Protein AF-A0A0U2IM86-F1 (afdb_monomer)

Foldseek 3Di:
DAADDPVVLVVLLVVLLVLLVVLLVVLVVCVVPVDPCLVVSVVSLVVSVVSLVVSCVHYPDDSVVSVVSNVVSVVSNVVSVD

Organism: NCBI:txid162209

Sequence (82 aa):
MITIPQGVSSCLYNGIMNKIEWIQKQIEYDVNKKYELKNHLERIYKDVVEAVDFYNEHCILSGKYLKDALDELTLKYNEYLG

Nearest PDB structures (foldseek):
  2odm-assembly1_B  TM=7.365E-01  e=3.895E-01  Staphylococcus aureus subsp. aureus MW2
  5x8r-assembly1_t  TM=7.735E-01  e=5.511E+00  Spinacia oleracea
  1u5p-assembly1_A  TM=7.345E-01  e=7.398E+00  Gallus gallus

pLDDT: mean 89.04, std 10.08, range [58.91, 97.69]

Structure (mmCIF, N/CA/C/O backbone):
data_AF-A0A0U2IM86-F1
#
_entry.id   AF-A0A0U2IM86-F1
#
loop_
_atom_site.group_PDB
_atom_site.id
_atom_site.type_symbol
_atom_site.label_atom_id
_atom_site.label_alt_id
_atom_site.label_comp_id
_atom_site.label_asym_id
_atom_site.label_entity_id
_atom_site.label_seq_id
_atom_site.pdbx_PDB_ins_code
_atom_site.Cartn_x
_atom_site.Cartn_y
_atom_site.Cartn_z
_atom_site.occupancy
_atom_site.B_iso_or_equiv
_atom_site.auth_seq_id
_atom_site.auth_comp_id
_atom_site.auth_asym_id
_atom_site.auth_atom_id
_atom_site.pdbx_PDB_model_num
ATOM 1 N N . MET A 1 1 ? 0.722 0.649 -24.510 1.00 59.44 1 MET A N 1
ATOM 2 C CA . MET A 1 1 ? 1.385 0.357 -23.226 1.00 59.44 1 MET A CA 1
ATOM 3 C C . MET A 1 1 ? 2.337 1.507 -22.949 1.00 59.44 1 MET A C 1
ATOM 5 O O . MET A 1 1 ? 3.234 1.727 -23.753 1.00 59.44 1 MET A O 1
ATOM 9 N N . ILE A 1 2 ? 2.057 2.323 -21.932 1.00 75.75 2 ILE A N 1
ATOM 10 C CA . ILE A 1 2 ? 2.945 3.424 -21.537 1.00 75.75 2 ILE A CA 1
ATOM 11 C C . ILE A 1 2 ? 3.969 2.826 -20.581 1.00 75.75 2 ILE A C 1
ATOM 13 O O . ILE A 1 2 ? 3.588 2.237 -19.574 1.00 75.75 2 ILE A O 1
ATOM 17 N N . THR A 1 3 ? 5.249 2.948 -20.911 1.00 85.56 3 THR A N 1
ATOM 18 C CA . THR A 1 3 ? 6.333 2.530 -20.023 1.00 85.56 3 THR A CA 1
ATOM 19 C C . THR A 1 3 ? 6.851 3.752 -19.285 1.00 85.56 3 THR A C 1
ATOM 21 O O . THR A 1 3 ? 7.327 4.705 -19.905 1.00 85.56 3 THR A O 1
ATOM 24 N N . ILE A 1 4 ? 6.740 3.737 -17.960 1.00 88.00 4 ILE A N 1
ATOM 25 C CA . ILE A 1 4 ? 7.187 4.848 -17.122 1.00 88.00 4 ILE A CA 1
ATOM 26 C C . ILE A 1 4 ? 8.725 4.857 -17.053 1.00 88.00 4 ILE A C 1
ATOM 28 O O . ILE A 1 4 ? 9.332 3.807 -16.819 1.00 88.00 4 ILE A O 1
ATOM 32 N N . PRO A 1 5 ? 9.384 6.019 -17.250 1.00 91.44 5 PRO A N 1
ATOM 33 C CA . PRO A 1 5 ? 10.831 6.124 -17.111 1.00 91.44 5 PRO A CA 1
ATOM 34 C C . PRO A 1 5 ? 11.299 5.730 -15.711 1.00 91.44 5 PRO A C 1
ATOM 36 O O . PRO A 1 5 ? 10.673 6.095 -14.717 1.00 91.44 5 PRO A O 1
ATOM 39 N N . GLN A 1 6 ? 12.462 5.082 -15.625 1.00 89.12 6 GLN A N 1
ATOM 40 C CA . GLN A 1 6 ? 12.982 4.523 -14.373 1.00 89.12 6 GLN A CA 1
ATOM 41 C C . GLN A 1 6 ? 13.021 5.529 -13.214 1.00 89.12 6 GLN A C 1
ATOM 43 O O . GLN A 1 6 ? 12.643 5.184 -12.101 1.00 89.12 6 GLN A O 1
ATOM 48 N N . GLY A 1 7 ? 13.435 6.778 -13.458 1.00 91.06 7 GLY A N 1
ATOM 49 C CA . GLY A 1 7 ? 13.456 7.806 -12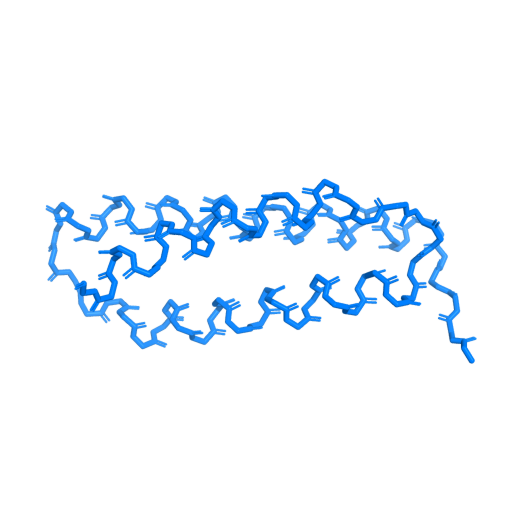.411 1.00 91.06 7 GLY A CA 1
ATOM 50 C C . GLY A 1 7 ? 12.066 8.099 -11.835 1.00 91.06 7 GLY A C 1
ATOM 51 O O . GLY A 1 7 ? 11.913 8.235 -10.624 1.00 91.06 7 GLY A O 1
ATOM 52 N N . VAL A 1 8 ? 11.041 8.122 -12.690 1.00 92.69 8 VAL A N 1
ATOM 53 C CA . VAL A 1 8 ? 9.647 8.317 -12.272 1.00 92.69 8 VAL A CA 1
ATOM 54 C C . VAL A 1 8 ? 9.142 7.079 -11.533 1.00 92.69 8 VAL A C 1
ATOM 56 O O . VAL A 1 8 ? 8.527 7.223 -10.480 1.00 92.69 8 VAL A O 1
ATOM 59 N N . SER A 1 9 ? 9.473 5.874 -12.009 1.00 92.75 9 SER A N 1
ATOM 60 C CA . SER A 1 9 ? 9.164 4.625 -11.305 1.00 92.75 9 SER A CA 1
ATOM 61 C C . SER A 1 9 ? 9.782 4.600 -9.904 1.00 92.75 9 SER A C 1
ATOM 63 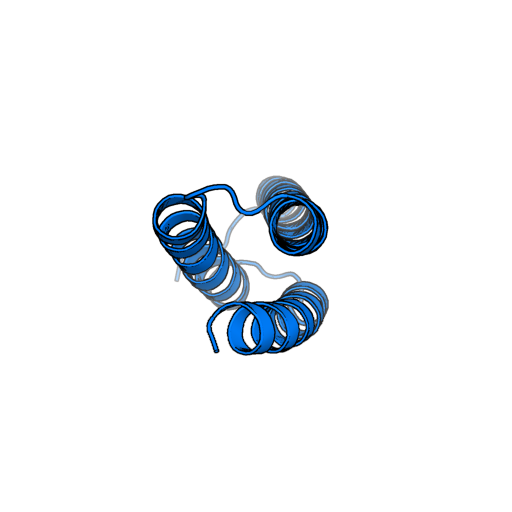O O . SER A 1 9 ? 9.100 4.257 -8.949 1.00 92.75 9 SER A O 1
ATOM 65 N N . SER A 1 10 ? 11.035 5.021 -9.727 1.00 92.94 10 SER A N 1
ATOM 66 C CA . SER A 1 10 ? 11.660 5.088 -8.397 1.00 92.94 10 SER A CA 1
ATOM 67 C C . SER A 1 10 ? 10.931 6.054 -7.455 1.00 92.94 10 SER A C 1
ATOM 69 O O . SER A 1 10 ? 10.710 5.735 -6.287 1.00 92.94 10 SER A O 1
ATOM 71 N N . CYS A 1 11 ? 10.510 7.221 -7.952 1.00 94.62 11 CYS A N 1
ATOM 72 C CA . CYS A 1 11 ? 9.726 8.176 -7.165 1.00 94.62 11 CYS A CA 1
ATOM 73 C C . CYS A 1 11 ? 8.346 7.620 -6.788 1.00 94.62 11 CYS A C 1
ATOM 75 O O . CYS A 1 11 ? 7.936 7.749 -5.635 1.00 94.62 11 CYS A O 1
ATOM 77 N N . LEU A 1 12 ? 7.656 6.980 -7.738 1.00 94.44 12 LEU A N 1
ATOM 78 C CA . LEU A 1 12 ? 6.368 6.328 -7.496 1.00 94.44 12 LEU A CA 1
ATOM 79 C C . LEU A 1 12 ? 6.502 5.224 -6.446 1.00 94.44 12 LEU A C 1
ATOM 81 O O . LEU A 1 12 ? 5.740 5.220 -5.486 1.00 94.44 12 LEU A O 1
ATOM 85 N N . TYR A 1 13 ? 7.509 4.356 -6.574 1.00 95.88 13 TYR A N 1
ATOM 86 C CA . TYR A 1 13 ? 7.776 3.281 -5.616 1.00 95.88 13 TYR A CA 1
ATOM 87 C C . TYR A 1 13 ? 7.902 3.822 -4.189 1.00 95.88 13 TYR A C 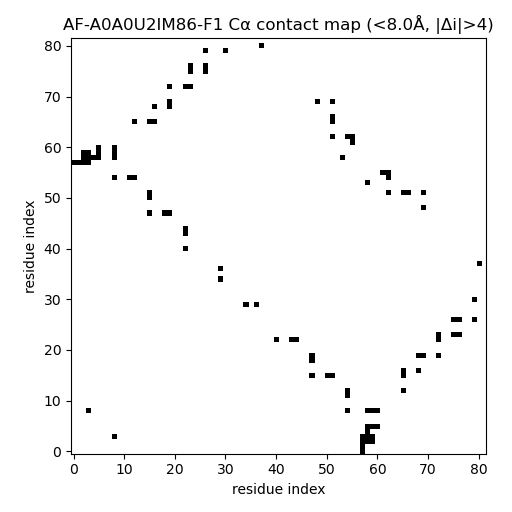1
ATOM 89 O O . TYR A 1 13 ? 7.188 3.388 -3.287 1.00 95.88 13 TYR A O 1
ATOM 97 N N . ASN A 1 14 ? 8.767 4.821 -3.992 1.00 95.88 14 ASN A N 1
ATOM 98 C CA . ASN A 1 14 ? 8.985 5.416 -2.674 1.00 95.88 14 ASN A CA 1
ATOM 99 C C . ASN A 1 14 ? 7.725 6.113 -2.145 1.00 95.88 14 ASN A C 1
ATOM 101 O O . ASN A 1 14 ? 7.416 6.015 -0.961 1.00 95.88 14 ASN A O 1
ATOM 105 N N . GLY A 1 15 ? 6.983 6.809 -3.010 1.00 96.69 15 GLY A N 1
ATOM 106 C CA . GLY A 1 15 ? 5.736 7.474 -2.637 1.00 96.69 15 GLY A CA 1
ATOM 107 C C . GLY A 1 15 ? 4.661 6.493 -2.165 1.00 96.69 15 GLY A C 1
ATOM 108 O O . GLY A 1 15 ? 4.035 6.731 -1.130 1.00 96.69 15 GLY A O 1
ATOM 109 N N . ILE A 1 16 ? 4.491 5.383 -2.887 1.00 97.38 16 ILE A N 1
ATOM 110 C CA . ILE A 1 16 ? 3.555 4.310 -2.534 1.00 97.38 16 ILE A CA 1
ATOM 111 C C . ILE A 1 16 ? 3.980 3.666 -1.212 1.00 97.38 16 ILE A C 1
ATOM 113 O O . ILE A 1 16 ? 3.163 3.584 -0.296 1.00 97.38 16 ILE A O 1
ATOM 117 N N . MET A 1 17 ? 5.257 3.297 -1.065 1.00 97.38 17 MET A N 1
ATOM 118 C CA . MET A 1 17 ? 5.765 2.670 0.161 1.00 97.38 17 MET A CA 1
ATOM 119 C C . MET A 1 17 ? 5.570 3.568 1.390 1.00 97.38 17 MET A C 1
ATOM 121 O O . MET A 1 17 ? 5.003 3.145 2.394 1.00 97.38 17 MET A O 1
ATOM 125 N N . ASN A 1 18 ? 5.922 4.852 1.280 1.00 97.31 18 ASN A N 1
ATOM 126 C CA . ASN A 1 18 ? 5.702 5.826 2.351 1.00 97.31 18 ASN A CA 1
ATOM 127 C C . ASN A 1 18 ? 4.219 5.954 2.724 1.00 97.31 18 ASN A C 1
ATOM 129 O O . ASN A 1 18 ? 3.883 6.202 3.885 1.00 97.31 18 ASN A O 1
ATOM 133 N N . LYS A 1 19 ? 3.314 5.824 1.746 1.00 96.94 19 LYS A N 1
ATOM 134 C CA . LYS A 1 19 ? 1.876 5.885 2.007 1.00 96.94 19 LYS A CA 1
ATOM 135 C C . LYS A 1 19 ? 1.382 4.625 2.712 1.00 96.94 19 LYS A C 1
ATOM 137 O O . LYS A 1 19 ? 0.621 4.765 3.665 1.00 96.94 19 LYS A O 1
ATOM 142 N N . ILE A 1 20 ? 1.856 3.445 2.311 1.00 97.25 20 ILE A N 1
ATOM 143 C CA . ILE A 1 20 ? 1.577 2.173 2.992 1.00 97.25 20 ILE A CA 1
ATOM 144 C C . ILE A 1 20 ? 1.987 2.264 4.467 1.00 97.25 20 ILE A C 1
ATOM 146 O O . ILE A 1 20 ? 1.147 2.080 5.350 1.00 97.25 20 ILE A O 1
ATOM 150 N N . GLU A 1 21 ? 3.235 2.649 4.744 1.00 96.00 21 GLU A N 1
ATOM 151 C CA . GLU A 1 21 ? 3.741 2.810 6.114 1.00 96.00 21 GLU A CA 1
ATOM 152 C C . GLU A 1 21 ? 2.931 3.833 6.922 1.00 96.00 21 GLU A C 1
ATOM 154 O O . GLU A 1 21 ? 2.697 3.665 8.122 1.00 96.00 21 GLU A O 1
ATOM 159 N N . TRP A 1 22 ? 2.500 4.920 6.277 1.00 95.06 22 TRP A N 1
ATOM 160 C CA . TRP A 1 22 ? 1.675 5.932 6.925 1.00 95.06 22 TRP A CA 1
ATOM 161 C C . TRP A 1 22 ? 0.308 5.374 7.334 1.00 95.06 22 TRP A C 1
ATOM 163 O O . TRP A 1 22 ? -0.102 5.604 8.471 1.00 95.06 22 TRP A O 1
ATOM 173 N N . ILE A 1 23 ? -0.372 4.619 6.460 1.00 93.94 23 ILE A N 1
ATOM 174 C CA . ILE A 1 23 ? -1.671 4.001 6.780 1.00 93.94 23 ILE A CA 1
ATOM 175 C C . ILE A 1 23 ? -1.509 3.021 7.946 1.00 93.94 23 ILE A C 1
ATOM 177 O O . ILE A 1 23 ? -2.288 3.087 8.895 1.00 93.94 23 ILE A O 1
ATOM 181 N N . GLN A 1 24 ? -0.475 2.170 7.925 1.00 93.44 24 GLN A N 1
ATOM 182 C CA . GLN A 1 24 ? -0.196 1.232 9.020 1.00 93.44 24 GLN A CA 1
ATOM 183 C C . GLN A 1 24 ? -0.058 1.960 10.365 1.00 93.44 24 GLN A C 1
ATOM 185 O O . GLN A 1 24 ? -0.710 1.589 11.340 1.00 93.44 24 GLN A O 1
ATOM 190 N N . LYS A 1 25 ? 0.710 3.058 10.402 1.00 91.50 25 LYS A N 1
ATOM 191 C CA . LYS A 1 25 ? 0.843 3.892 11.607 1.00 91.50 25 LYS A CA 1
ATOM 192 C C . LYS A 1 25 ? -0.493 4.495 12.035 1.00 91.50 25 LYS A C 1
ATOM 194 O O . LYS A 1 25 ? -0.780 4.526 13.225 1.00 91.50 25 LYS A O 1
ATOM 199 N N . GLN A 1 26 ? -1.313 4.986 11.102 1.00 90.31 26 GLN A N 1
ATOM 200 C CA . GLN A 1 26 ? -2.621 5.552 11.449 1.00 90.31 26 GLN A CA 1
ATOM 201 C C . GLN A 1 26 ? -3.570 4.512 12.045 1.00 90.31 26 GLN A C 1
ATOM 203 O O . GLN A 1 26 ? -4.225 4.822 13.035 1.00 90.31 26 GLN A O 1
ATOM 208 N N . ILE A 1 27 ? -3.608 3.294 11.496 1.00 89.19 27 ILE A N 1
ATOM 209 C CA . ILE A 1 27 ? -4.382 2.180 12.063 1.00 89.19 27 ILE A CA 1
ATOM 210 C C . ILE A 1 27 ? -3.946 1.933 13.514 1.00 89.19 27 ILE A C 1
ATOM 212 O O . ILE A 1 27 ? -4.777 1.924 14.420 1.00 89.19 27 ILE A O 1
ATOM 216 N N . GLU A 1 28 ? -2.638 1.822 13.756 1.00 86.31 28 GLU A N 1
ATOM 217 C CA . GLU A 1 28 ? -2.083 1.612 15.099 1.00 86.31 28 GLU A CA 1
ATOM 218 C C . GLU A 1 28 ? -2.408 2.775 16.056 1.00 86.31 28 GLU A C 1
ATOM 220 O O . GLU A 1 28 ? -2.734 2.555 17.224 1.00 86.31 28 GLU A O 1
ATOM 225 N N . TYR A 1 29 ? -2.365 4.025 15.587 1.00 84.00 29 TYR A N 1
ATOM 226 C CA . TYR A 1 29 ? -2.732 5.189 16.400 1.00 84.00 29 TYR A CA 1
ATOM 227 C C . TYR A 1 29 ? -4.230 5.257 16.711 1.00 84.00 29 TYR A C 1
ATOM 229 O O . TYR A 1 29 ? -4.595 5.637 17.828 1.00 84.00 29 TYR A O 1
ATOM 237 N N . ASP A 1 30 ? -5.089 4.912 15.754 1.00 79.38 30 ASP A N 1
ATOM 238 C CA . ASP A 1 30 ? -6.537 5.061 15.885 1.00 79.38 30 ASP A CA 1
ATOM 239 C C . ASP A 1 30 ? -7.168 3.982 16.772 1.00 79.38 30 ASP A C 1
ATOM 241 O O . ASP A 1 30 ? -7.979 4.306 17.646 1.00 79.38 30 ASP A O 1
ATOM 245 N N . VAL A 1 31 ? -6.701 2.729 16.660 1.00 67.44 31 VAL A N 1
ATOM 246 C CA . VAL A 1 31 ? -7.067 1.630 17.581 1.00 67.44 31 VAL A CA 1
ATOM 247 C C . VAL A 1 31 ? -6.867 2.048 19.044 1.00 67.44 31 VAL A C 1
ATOM 249 O O . VAL A 1 31 ? -7.655 1.690 19.918 1.00 67.44 31 VAL A O 1
ATOM 252 N N . ASN A 1 32 ? -5.858 2.880 19.310 1.00 65.56 32 ASN A N 1
ATOM 253 C CA . ASN A 1 32 ? -5.538 3.366 20.647 1.00 65.56 32 ASN A CA 1
ATOM 254 C C . ASN A 1 32 ? -6.332 4.614 21.086 1.00 65.56 32 ASN A C 1
ATOM 256 O O . ASN A 1 32 ? -6.293 4.953 22.272 1.00 65.56 32 ASN A O 1
ATOM 260 N N . LYS A 1 33 ? -7.012 5.339 20.180 1.00 64.19 33 LYS A N 1
ATOM 261 C CA . LYS A 1 33 ? -7.577 6.675 20.478 1.00 64.19 33 LYS A CA 1
ATOM 262 C C . LYS A 1 33 ? -9.013 6.948 19.999 1.00 64.19 33 LYS A C 1
ATOM 264 O O . LYS A 1 33 ? -9.515 8.020 20.332 1.00 64.19 33 LYS A O 1
ATOM 269 N N . LYS A 1 34 ? -9.698 6.007 19.328 1.00 59.50 34 LYS A N 1
ATOM 270 C CA . LYS A 1 34 ? -11.115 6.117 18.892 1.00 59.50 34 LYS A CA 1
ATOM 271 C C . LYS A 1 34 ? -11.431 7.426 18.138 1.00 59.50 34 LYS A C 1
ATOM 273 O O . LYS A 1 34 ? -12.385 8.122 18.491 1.00 59.50 34 LYS A O 1
ATOM 278 N N . TYR A 1 35 ? -10.645 7.788 17.128 1.00 58.91 35 TYR A N 1
ATOM 279 C CA . TYR A 1 35 ? -10.994 8.891 16.231 1.00 58.91 35 TYR A CA 1
ATOM 280 C C . TYR A 1 35 ? -11.809 8.378 15.034 1.00 58.91 35 TYR A C 1
ATOM 282 O O . TYR A 1 35 ? -11.659 7.253 14.570 1.00 58.91 35 TYR A O 1
ATOM 290 N N . GLU A 1 36 ? -12.692 9.215 14.486 1.00 64.62 36 GLU A N 1
ATOM 291 C CA . GLU A 1 36 ? -13.446 8.911 13.259 1.00 64.62 36 GLU A CA 1
ATOM 292 C C . GLU A 1 36 ? -12.562 9.057 12.001 1.00 64.62 36 GLU A C 1
ATOM 294 O O . GLU A 1 36 ? -12.853 9.826 11.086 1.00 64.62 36 GLU A O 1
ATOM 299 N N . LEU A 1 37 ? -11.439 8.334 11.942 1.00 72.44 37 LEU A N 1
ATOM 300 C CA . LEU A 1 37 ? -10.523 8.326 10.791 1.00 72.44 37 LEU A CA 1
ATOM 301 C C . LEU A 1 37 ? -10.933 7.330 9.698 1.00 72.44 37 LEU A C 1
ATOM 303 O O . LEU A 1 37 ? -10.377 7.366 8.600 1.00 72.44 37 LEU A O 1
ATOM 307 N N . LYS A 1 38 ? -11.935 6.484 9.961 1.00 77.25 38 LYS A N 1
AT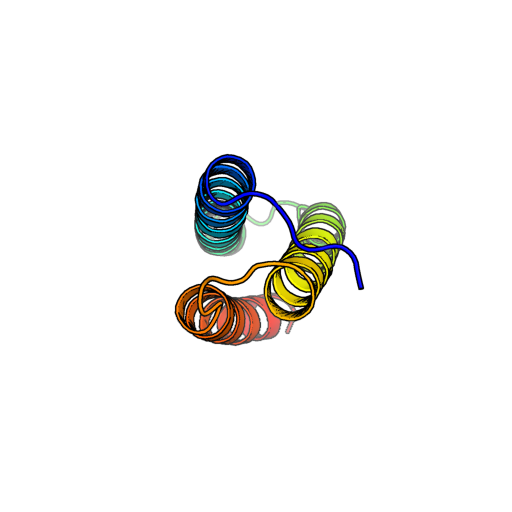OM 308 C CA . LYS A 1 38 ? -12.337 5.352 9.111 1.00 77.25 38 LYS A CA 1
ATOM 309 C C . LYS A 1 38 ? -12.582 5.739 7.647 1.00 77.25 38 LYS A C 1
ATOM 311 O O . LYS A 1 38 ? -11.962 5.168 6.755 1.00 77.25 38 LYS A O 1
ATOM 316 N N . ASN A 1 39 ? -13.406 6.762 7.397 1.00 80.12 39 ASN A N 1
ATOM 317 C CA . ASN A 1 39 ? -13.739 7.200 6.032 1.00 80.12 39 ASN A CA 1
ATOM 318 C C . ASN A 1 39 ? -12.535 7.818 5.302 1.00 80.12 39 ASN A C 1
ATOM 320 O O . ASN A 1 39 ? -12.388 7.681 4.088 1.00 80.12 39 ASN A O 1
ATOM 324 N N . HIS A 1 40 ? -11.662 8.516 6.036 1.00 85.31 40 HIS A N 1
ATOM 325 C CA . HIS A 1 40 ? -10.454 9.094 5.456 1.00 85.31 40 HIS A CA 1
ATOM 326 C C . HIS A 1 40 ? -9.443 8.000 5.097 1.00 85.31 40 HIS A C 1
ATOM 328 O O . HIS A 1 40 ? -8.895 8.018 3.996 1.00 85.31 40 HIS A O 1
ATOM 334 N N . LEU A 1 41 ? -9.245 7.026 5.990 1.00 89.06 41 LEU A N 1
ATOM 335 C CA . LEU A 1 41 ? -8.367 5.881 5.762 1.00 89.06 41 LEU A CA 1
ATOM 336 C C . LEU A 1 41 ? -8.857 4.999 4.616 1.00 89.06 41 LEU A C 1
ATOM 338 O O . LEU A 1 41 ? -8.034 4.570 3.818 1.00 89.06 41 LEU A O 1
ATOM 342 N N . GLU A 1 42 ? -10.167 4.789 4.478 1.00 90.88 42 GLU A N 1
ATOM 343 C CA . GLU A 1 42 ? -10.731 4.021 3.362 1.00 90.88 42 GLU A CA 1
ATOM 344 C C . GLU A 1 42 ? -10.385 4.623 2.002 1.00 90.88 42 GLU A C 1
ATOM 346 O O . GLU A 1 42 ? -9.945 3.907 1.102 1.00 90.88 42 GLU A O 1
ATOM 351 N N . ARG A 1 43 ? -10.539 5.943 1.844 1.00 91.56 43 ARG A N 1
ATOM 352 C CA . ARG A 1 43 ? -10.185 6.604 0.583 1.00 91.56 43 ARG A CA 1
ATOM 353 C C . ARG A 1 43 ? -8.697 6.450 0.279 1.00 91.56 43 ARG A C 1
ATOM 355 O O . ARG A 1 43 ? -8.337 6.047 -0.816 1.00 91.56 43 ARG A O 1
ATOM 362 N N . ILE A 1 44 ? -7.845 6.730 1.264 1.00 93.25 44 ILE A N 1
ATOM 363 C CA . ILE A 1 44 ? -6.391 6.664 1.083 1.00 93.25 44 ILE A CA 1
ATOM 364 C C . ILE A 1 44 ? -5.924 5.226 0.814 1.00 93.25 44 ILE A C 1
ATOM 366 O O . ILE A 1 44 ? -5.008 5.025 0.023 1.00 93.25 44 ILE A O 1
ATOM 370 N N . TYR A 1 45 ? -6.558 4.228 1.430 1.00 95.50 45 TYR A N 1
ATOM 371 C CA . TYR A 1 45 ? -6.295 2.820 1.148 1.00 95.50 45 TYR A CA 1
ATOM 372 C C . TYR A 1 45 ? -6.619 2.465 -0.310 1.00 95.50 45 TYR A C 1
ATOM 374 O O . TYR A 1 45 ? -5.778 1.875 -0.986 1.00 95.50 45 TYR A O 1
ATOM 382 N N . LYS A 1 46 ? -7.785 2.882 -0.827 1.00 96.31 46 LYS A N 1
ATOM 383 C CA . LYS A 1 46 ? -8.154 2.674 -2.240 1.00 96.31 46 LYS A CA 1
ATOM 384 C C . LYS A 1 46 ? -7.156 3.331 -3.194 1.00 96.31 46 LYS A C 1
ATOM 386 O O . LYS A 1 46 ? -6.684 2.664 -4.108 1.00 96.31 46 LYS A O 1
ATOM 391 N N . ASP A 1 47 ? -6.758 4.574 -2.917 1.00 96.44 47 ASP A N 1
ATOM 392 C CA . ASP A 1 47 ? -5.756 5.288 -3.722 1.00 96.44 47 ASP A CA 1
ATOM 393 C C . ASP A 1 47 ? -4.414 4.525 -3.772 1.00 96.44 47 ASP A C 1
ATOM 395 O O . ASP A 1 47 ? -3.737 4.501 -4.800 1.00 96.44 47 ASP A O 1
ATOM 399 N N . VAL A 1 48 ? -4.012 3.884 -2.666 1.00 97.19 48 VAL A N 1
ATOM 400 C CA . VAL A 1 48 ? -2.788 3.066 -2.610 1.00 97.19 48 VAL A CA 1
ATOM 401 C C . VAL A 1 48 ? -2.927 1.780 -3.417 1.00 97.19 48 VAL A C 1
ATOM 403 O O . VAL A 1 48 ? -1.992 1.441 -4.139 1.00 97.19 48 VAL A O 1
ATOM 406 N N . VAL A 1 49 ? -4.065 1.085 -3.327 1.00 97.69 49 VAL A N 1
ATOM 407 C CA . VAL A 1 49 ? -4.337 -0.118 -4.135 1.00 97.69 49 VAL A CA 1
ATOM 408 C C . VAL A 1 49 ? -4.230 0.218 -5.623 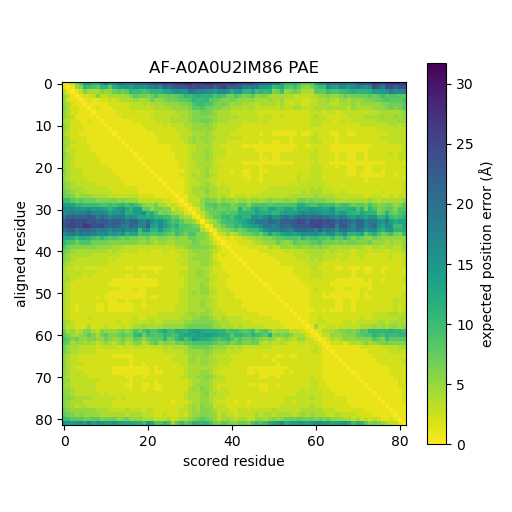1.00 97.69 49 VAL A C 1
ATOM 410 O O . VAL A 1 49 ? -3.446 -0.404 -6.338 1.00 97.69 49 VAL A O 1
ATOM 413 N N . GLU A 1 50 ? -4.924 1.270 -6.064 1.00 97.44 50 GLU A N 1
ATOM 414 C CA . GLU A 1 50 ? -4.880 1.734 -7.455 1.00 97.44 50 GLU A CA 1
ATOM 415 C C . GLU A 1 50 ? -3.454 2.109 -7.893 1.00 97.44 50 GLU A C 1
ATOM 417 O O . GLU A 1 50 ? -3.030 1.781 -9.002 1.00 97.44 50 GLU A O 1
ATOM 422 N N . ALA A 1 51 ? -2.674 2.754 -7.020 1.00 96.38 51 ALA A N 1
ATOM 423 C CA . ALA A 1 51 ? -1.294 3.125 -7.324 1.00 96.38 51 ALA A CA 1
ATOM 424 C C . ALA A 1 51 ? -0.352 1.913 -7.447 1.00 96.38 51 ALA A C 1
ATOM 426 O O . ALA A 1 51 ? 0.554 1.931 -8.286 1.00 96.38 51 ALA A O 1
ATOM 427 N N . VAL A 1 52 ? -0.545 0.864 -6.639 1.00 96.81 52 VAL A N 1
ATOM 428 C CA . VAL A 1 52 ? 0.222 -0.392 -6.737 1.00 96.81 52 VAL A CA 1
ATOM 429 C C . VAL A 1 52 ? -0.107 -1.124 -8.036 1.00 96.81 52 VAL A C 1
ATOM 431 O O . VAL A 1 52 ? 0.810 -1.588 -8.719 1.00 96.81 52 VAL A O 1
ATOM 434 N N . ASP A 1 53 ? -1.383 -1.183 -8.414 1.00 95.62 53 ASP A N 1
ATOM 435 C CA . ASP A 1 53 ? -1.813 -1.788 -9.677 1.00 95.62 53 ASP A CA 1
ATOM 436 C C . ASP A 1 53 ? -1.236 -1.027 -10.876 1.00 95.62 53 ASP A C 1
ATOM 438 O O . ASP A 1 53 ? -0.595 -1.627 -11.744 1.00 95.62 53 ASP A O 1
ATOM 442 N N . PHE A 1 54 ? -1.335 0.306 -10.862 1.00 95.19 54 PHE A N 1
ATOM 443 C CA . PHE A 1 54 ? -0.724 1.168 -11.874 1.00 9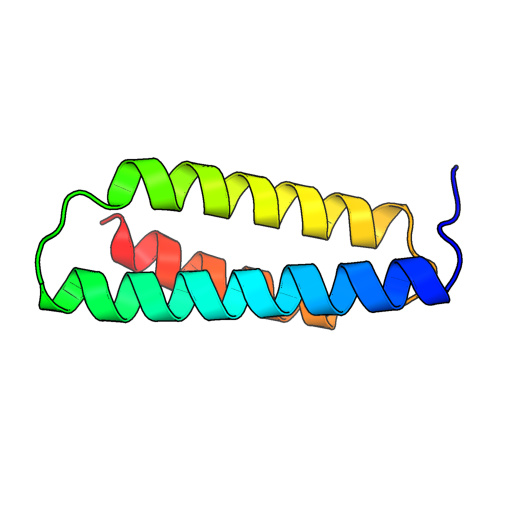5.19 54 PHE A CA 1
ATOM 444 C C . PHE A 1 54 ? 0.793 0.944 -11.978 1.00 95.19 54 PHE A C 1
ATOM 446 O O . PHE A 1 54 ? 1.350 0.871 -13.077 1.00 95.19 54 PHE A O 1
ATOM 453 N N . TYR A 1 55 ? 1.484 0.821 -10.840 1.00 95.19 55 TYR A N 1
ATOM 454 C CA . TYR A 1 55 ? 2.919 0.550 -10.822 1.00 95.19 55 TYR A CA 1
ATOM 455 C C . TYR A 1 55 ? 3.243 -0.786 -11.493 1.00 95.19 55 TYR A C 1
ATOM 457 O O . TYR A 1 55 ? 4.126 -0.838 -12.349 1.00 95.19 55 TYR A O 1
ATOM 465 N N . ASN A 1 56 ? 2.525 -1.849 -11.126 1.00 92.94 56 ASN A N 1
ATOM 466 C CA . ASN A 1 56 ? 2.738 -3.194 -11.659 1.00 92.94 56 ASN A CA 1
ATOM 467 C C . ASN A 1 56 ? 2.459 -3.290 -13.165 1.00 92.94 56 ASN A C 1
ATOM 469 O O . ASN A 1 56 ? 3.115 -4.072 -13.851 1.00 92.94 56 ASN A O 1
ATOM 473 N N . GLU A 1 57 ? 1.513 -2.506 -13.685 1.00 93.31 57 GLU A N 1
ATOM 474 C CA . GLU A 1 57 ? 1.182 -2.504 -15.113 1.00 93.31 57 GLU A CA 1
ATOM 475 C C . GLU A 1 57 ? 2.171 -1.681 -15.958 1.00 93.31 57 GLU A C 1
ATOM 477 O O . GLU A 1 57 ? 2.483 -2.049 -17.096 1.00 93.31 57 GLU A O 1
ATOM 482 N N . HIS A 1 58 ? 2.663 -0.555 -15.431 1.00 93.00 58 HIS A N 1
ATOM 483 C CA . HIS A 1 58 ? 3.346 0.459 -16.246 1.00 93.00 58 HIS A CA 1
ATOM 484 C C . HIS A 1 58 ? 4.832 0.666 -15.933 1.00 93.00 58 HIS A C 1
ATOM 486 O O . HIS A 1 58 ? 5.541 1.307 -16.722 1.00 93.00 58 HIS A O 1
ATOM 492 N N . CYS A 1 59 ? 5.338 0.151 -14.811 1.00 91.31 59 CYS A N 1
ATOM 493 C CA . CYS A 1 59 ? 6.754 0.250 -14.458 1.00 91.31 59 CYS A CA 1
ATOM 494 C C . CYS A 1 59 ? 7.520 -1.016 -14.863 1.00 91.31 59 CYS A C 1
ATOM 496 O O . CYS A 1 59 ? 7.055 -2.134 -14.692 1.00 91.31 59 CYS A O 1
ATOM 498 N N . ILE A 1 60 ? 8.741 -0.834 -15.378 1.00 81.00 60 ILE A N 1
ATOM 499 C CA . ILE A 1 60 ? 9.630 -1.949 -15.767 1.00 81.00 60 ILE A CA 1
ATOM 500 C C . ILE A 1 60 ? 10.141 -2.708 -14.532 1.00 81.00 60 ILE A C 1
ATOM 502 O O . ILE A 1 60 ? 10.461 -3.894 -14.595 1.00 81.00 60 ILE A O 1
ATOM 506 N N . LEU A 1 61 ? 10.270 -2.003 -13.407 1.00 78.56 61 LEU A N 1
ATOM 507 C CA . LEU A 1 61 ? 10.739 -2.575 -12.153 1.00 78.56 61 LEU A CA 1
ATOM 508 C C . LEU A 1 61 ? 9.681 -3.518 -11.579 1.00 78.56 61 LEU A C 1
ATOM 510 O O . LEU A 1 61 ? 8.491 -3.222 -11.607 1.00 78.56 61 LEU A O 1
ATOM 514 N N . SER A 1 62 ? 10.132 -4.632 -11.005 1.00 82.44 62 SER A N 1
ATOM 515 C CA . SER A 1 62 ? 9.241 -5.549 -10.297 1.00 82.44 62 SER A CA 1
ATOM 516 C C . SER A 1 62 ? 8.544 -4.826 -9.144 1.00 82.44 62 SER A C 1
ATOM 518 O O . SER A 1 62 ? 9.203 -4.371 -8.209 1.00 82.44 62 SER A O 1
ATOM 520 N N . GLY A 1 63 ? 7.214 -4.764 -9.175 1.00 88.88 63 GLY A N 1
ATOM 521 C CA . GLY A 1 63 ? 6.411 -4.258 -8.062 1.00 88.88 63 GLY A CA 1
ATOM 522 C C . GLY A 1 63 ? 6.132 -5.304 -6.982 1.00 88.88 63 GLY A C 1
ATOM 523 O O . GLY A 1 63 ? 5.293 -5.064 -6.119 1.00 88.88 63 GLY A O 1
ATOM 524 N N . LYS A 1 64 ? 6.843 -6.447 -6.976 1.00 93.00 64 LYS A N 1
ATOM 525 C CA . LYS A 1 64 ? 6.667 -7.511 -5.971 1.00 93.00 64 LYS A CA 1
ATOM 526 C C . LYS A 1 64 ? 6.713 -6.971 -4.539 1.00 93.00 64 LYS A C 1
ATOM 528 O O . LYS A 1 64 ? 5.823 -7.270 -3.763 1.00 93.00 64 LYS A O 1
ATOM 533 N N . TYR A 1 65 ? 7.696 -6.134 -4.211 1.00 94.06 65 TYR 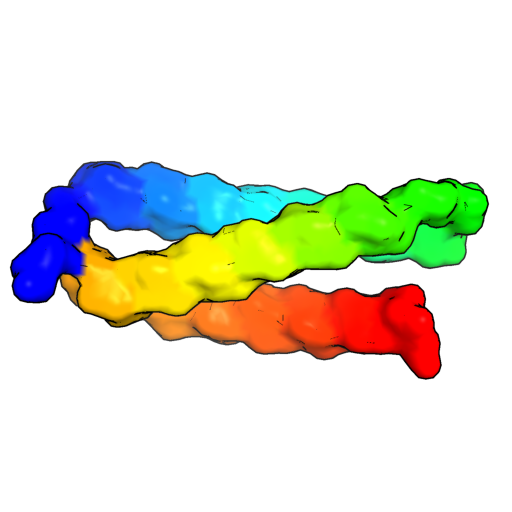A N 1
ATOM 534 C CA . TYR A 1 65 ? 7.812 -5.564 -2.865 1.00 94.06 65 TYR A CA 1
ATOM 535 C C . TYR A 1 65 ? 6.651 -4.632 -2.498 1.00 94.06 65 TYR A C 1
ATOM 537 O O . TYR A 1 65 ? 6.240 -4.605 -1.344 1.00 94.06 65 TYR A O 1
ATOM 545 N N . LEU A 1 66 ? 6.102 -3.886 -3.466 1.00 96.00 66 LEU A N 1
ATOM 546 C CA . LEU A 1 66 ? 4.899 -3.080 -3.235 1.00 96.00 66 LEU A CA 1
ATOM 547 C C . LEU A 1 66 ? 3.680 -3.969 -3.003 1.00 96.00 66 LEU A C 1
ATOM 549 O O . LEU A 1 66 ? 2.852 -3.647 -2.161 1.00 96.00 66 LEU A O 1
ATOM 553 N N . LYS A 1 67 ? 3.587 -5.084 -3.732 1.00 96.06 67 LYS A N 1
ATOM 554 C CA . LYS A 1 67 ? 2.509 -6.055 -3.569 1.00 96.06 67 LYS A CA 1
ATOM 555 C C . LYS A 1 67 ? 2.579 -6.757 -2.216 1.00 96.06 67 LYS A C 1
ATOM 557 O O . LYS A 1 67 ? 1.585 -6.757 -1.509 1.00 96.06 67 LYS A O 1
ATOM 562 N N . ASP A 1 68 ? 3.752 -7.251 -1.825 1.00 96.56 68 ASP A N 1
ATOM 563 C CA . ASP A 1 68 ? 3.966 -7.881 -0.518 1.00 96.56 68 ASP A CA 1
ATOM 564 C C . ASP A 1 68 ? 3.611 -6.895 0.622 1.00 96.56 68 ASP A C 1
ATOM 566 O O . ASP A 1 68 ? 2.893 -7.246 1.558 1.00 96.56 68 ASP A O 1
ATOM 570 N N . ALA A 1 69 ? 4.028 -5.626 0.510 1.00 96.81 69 ALA A N 1
ATOM 571 C CA . ALA A 1 69 ? 3.688 -4.584 1.484 1.00 96.81 69 ALA A CA 1
ATOM 572 C C . ALA A 1 69 ? 2.188 -4.223 1.492 1.00 96.81 69 ALA A C 1
ATOM 574 O O . ALA A 1 69 ? 1.619 -3.942 2.552 1.00 96.81 69 ALA A O 1
ATOM 575 N N . LEU A 1 70 ? 1.535 -4.225 0.325 1.00 97.62 70 LEU A N 1
ATOM 576 C CA . LEU A 1 70 ? 0.093 -4.014 0.215 1.00 97.62 70 LEU A CA 1
ATOM 577 C C . LEU A 1 70 ? -0.689 -5.180 0.823 1.00 97.62 70 LEU A C 1
ATOM 579 O O . LEU A 1 70 ? -1.679 -4.936 1.508 1.00 97.62 70 LEU A O 1
ATOM 583 N N . ASP A 1 71 ? -0.252 -6.421 0.618 1.00 97.19 71 ASP A N 1
ATOM 584 C CA . ASP A 1 71 ? -0.884 -7.610 1.192 1.00 97.19 71 ASP A CA 1
ATOM 585 C C . ASP A 1 71 ? -0.820 -7.561 2.731 1.00 97.19 71 ASP A C 1
ATOM 587 O O . ASP A 1 71 ? -1.840 -7.738 3.401 1.00 97.19 71 ASP A O 1
ATOM 591 N N . GLU A 1 72 ? 0.336 -7.206 3.307 1.00 96.25 72 GLU A N 1
ATOM 592 C CA . GLU A 1 72 ? 0.471 -6.982 4.757 1.00 96.25 72 GLU A CA 1
ATOM 593 C C . GLU A 1 72 ? -0.433 -5.852 5.270 1.00 96.25 72 GLU A C 1
ATOM 595 O O . GLU A 1 72 ? -1.084 -5.988 6.311 1.00 96.25 72 GLU A O 1
ATOM 600 N N . LEU A 1 73 ? -0.499 -4.726 4.551 1.00 95.81 73 LEU A N 1
ATOM 601 C CA . LEU A 1 73 ? -1.407 -3.632 4.896 1.00 95.81 73 LEU A CA 1
ATOM 602 C C . LEU A 1 73 ? -2.875 -4.066 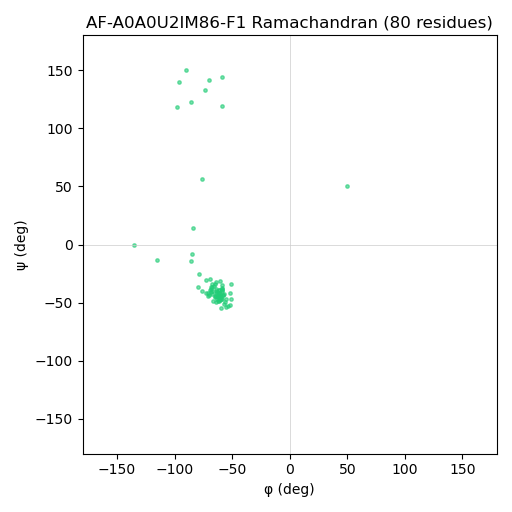4.810 1.00 95.81 73 LEU A C 1
ATOM 604 O O . LEU A 1 73 ? -3.655 -3.701 5.682 1.00 95.81 73 LEU A O 1
ATOM 608 N N . THR A 1 74 ? -3.249 -4.837 3.790 1.00 96.25 74 THR A N 1
ATOM 609 C CA . THR A 1 74 ? -4.619 -5.320 3.567 1.00 96.25 74 THR A CA 1
ATOM 610 C C . THR A 1 74 ? -5.089 -6.168 4.742 1.00 96.25 74 THR A C 1
ATOM 612 O O . THR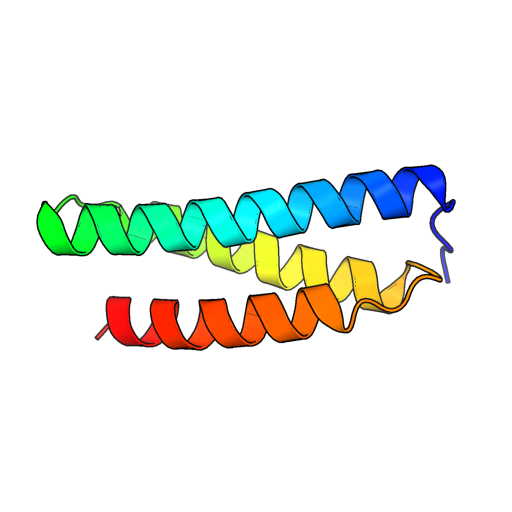 A 1 74 ? -6.210 -5.990 5.217 1.00 96.25 74 THR A O 1
ATOM 615 N N . LEU A 1 75 ? -4.223 -7.044 5.262 1.00 95.00 75 LEU A N 1
ATOM 616 C CA . LEU A 1 75 ? -4.510 -7.830 6.464 1.00 95.00 75 LEU A CA 1
ATOM 617 C C . LEU A 1 75 ? -4.793 -6.921 7.668 1.00 95.00 75 LEU A C 1
ATOM 619 O O . LEU A 1 75 ? -5.883 -6.991 8.235 1.00 95.00 75 LEU A O 1
ATOM 623 N N . LYS A 1 76 ? -3.873 -5.999 7.989 1.00 91.94 76 LYS A N 1
ATOM 624 C CA . LYS A 1 76 ? -4.046 -5.037 9.098 1.00 91.94 76 LYS A CA 1
ATOM 625 C C . LYS A 1 76 ? -5.289 -4.158 8.930 1.00 91.94 76 LYS A C 1
ATOM 627 O O . LYS A 1 76 ? -5.965 -3.829 9.900 1.00 91.94 76 LYS A O 1
ATOM 632 N N . TYR A 1 77 ? -5.572 -3.732 7.703 1.00 92.12 77 TYR A N 1
ATOM 633 C CA . TYR A 1 77 ? -6.707 -2.871 7.393 1.00 92.12 77 TYR A CA 1
ATOM 634 C C . TYR A 1 77 ? -8.036 -3.607 7.575 1.00 92.12 77 TYR A C 1
ATOM 636 O O . TYR A 1 77 ? -8.962 -3.045 8.156 1.00 92.12 77 TYR A O 1
ATOM 644 N N . ASN A 1 78 ? -8.121 -4.871 7.157 1.00 92.06 78 ASN A N 1
ATOM 645 C CA . ASN A 1 78 ? -9.309 -5.691 7.376 1.00 92.06 78 ASN A CA 1
ATOM 646 C C . ASN A 1 78 ? -9.566 -5.931 8.871 1.00 92.06 78 ASN A C 1
ATOM 648 O O . ASN A 1 78 ? -10.696 -5.734 9.303 1.00 92.06 78 ASN A O 1
ATOM 652 N N . GLU A 1 79 ? -8.527 -6.246 9.655 1.00 89.94 79 GLU A N 1
ATOM 653 C CA . GLU A 1 79 ? -8.616 -6.373 11.125 1.00 89.94 79 GLU A CA 1
ATOM 654 C C . GLU A 1 79 ? -9.051 -5.067 11.814 1.00 89.94 79 GLU A C 1
ATOM 656 O O . GLU A 1 79 ? -9.700 -5.075 12.857 1.00 89.94 79 GLU A O 1
ATOM 661 N N . TYR A 1 80 ? -8.687 -3.916 11.246 1.00 86.69 80 TYR A N 1
ATOM 662 C CA . TYR A 1 80 ? -9.111 -2.611 11.749 1.00 86.69 80 TYR A CA 1
ATOM 663 C C . TYR A 1 80 ? -10.595 -2.315 11.466 1.00 86.69 80 TYR A C 1
ATOM 665 O O . TYR A 1 80 ? -11.242 -1.589 12.226 1.00 86.69 80 TYR A O 1
ATOM 673 N N . LEU A 1 81 ? -11.154 -2.840 10.371 1.00 84.62 81 LEU A N 1
ATOM 674 C CA . LEU A 1 81 ? -12.532 -2.553 9.972 1.00 84.62 81 LEU A CA 1
ATOM 675 C C . LEU A 1 81 ? -13.591 -3.351 10.750 1.00 84.62 81 LEU A C 1
ATOM 677 O O . LEU A 1 81 ? -14.725 -2.849 10.837 1.00 84.62 81 LEU A O 1
ATOM 681 N N . GLY A 1 82 ? -13.246 -4.523 11.297 1.00 70.06 82 GLY A N 1
ATOM 682 C CA . GLY A 1 82 ? -14.127 -5.434 12.043 1.00 70.06 82 GLY A CA 1
ATOM 683 C C . GLY A 1 82 ? -13.533 -6.831 12.185 1.00 70.06 82 GLY A C 1
ATOM 684 O O . GLY A 1 82 ? -14.340 -7.754 12.428 1.00 70.06 82 GLY A O 1
#

Secondary structure (DSSP, 8-state):
-PPBPHHHHHHHHHHHHHHHHHHHHHHHHHHTT--S-HHHHHHHHHHHHHHHHHHHHHBSS--HHHHHHHHHHHHHHHHHH-

Solvent-accessible surface area (backbone atoms only — not comparable to full-atom values): 4732 Å² total; per-residue (Å²): 136,70,74,51,54,65,72,59,40,53,51,49,51,52,53,51,51,54,49,52,56,48,51,55,51,48,54,61,53,36,80,76,63,78,60,93,50,63,71,61,50,50,53,53,49,51,54,47,54,54,50,50,53,51,39,54,75,26,31,85,62,82,39,60,68,57,49,56,52,47,54,56,48,49,55,56,50,52,65,71,76,107

Mean predicted aligned error: 4.43 Å

Radius of gyration: 13.77 Å; Cα contacts (8 Å, |Δi|>4): 54; chains: 1; bounding box: 28×17×44 Å